Protein AF-A0AAN0KGI7-F1 (afdb_monomer_lite)

Organism: NCBI:txid3073862

Structure (mmCIF, N/CA/C/O backbone):
data_AF-A0AAN0KGI7-F1
#
_entry.id   AF-A0AAN0KGI7-F1
#
loop_
_atom_site.group_PDB
_atom_site.id
_atom_site.type_symbol
_atom_site.label_atom_id
_atom_site.label_alt_id
_atom_site.label_comp_id
_atom_site.label_asym_id
_atom_site.label_entity_id
_atom_site.label_seq_id
_atom_site.pdbx_PDB_ins_code
_atom_site.Cartn_x
_atom_site.Cartn_y
_atom_site.Cartn_z
_atom_site.occupancy
_atom_site.B_iso_or_equiv
_atom_site.auth_seq_id
_atom_site.auth_comp_id
_atom_site.auth_asym_id
_atom_site.auth_atom_id
_atom_site.pdbx_PDB_mode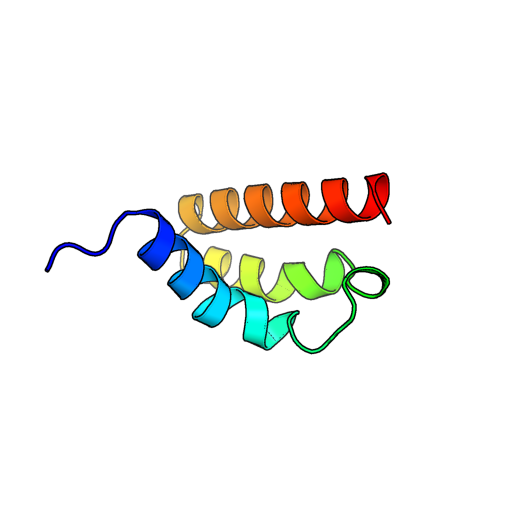l_num
ATOM 1 N N . MET A 1 1 ? -3.009 -26.597 9.357 1.00 47.47 1 MET A N 1
ATOM 2 C CA . MET A 1 1 ? -2.478 -25.996 8.116 1.00 47.47 1 MET A CA 1
ATOM 3 C C . MET A 1 1 ? -2.138 -24.540 8.415 1.00 47.47 1 MET A C 1
ATOM 5 O O . MET A 1 1 ? -3.012 -23.687 8.375 1.00 47.47 1 MET A O 1
ATOM 9 N N . VAL A 1 2 ? -0.913 -24.284 8.879 1.00 49.78 2 VAL A N 1
ATOM 10 C CA . VAL A 1 2 ? -0.459 -22.943 9.277 1.00 49.78 2 VAL A CA 1
ATOM 11 C C . VAL A 1 2 ? 0.307 -22.376 8.087 1.00 49.78 2 VAL A C 1
ATOM 13 O O . VAL A 1 2 ? 1.478 -22.690 7.907 1.00 49.78 2 VAL A O 1
ATOM 16 N N . GLY A 1 3 ? -0.388 -21.628 7.226 1.00 53.69 3 GLY A N 1
ATOM 17 C CA . GLY A 1 3 ? 0.230 -20.917 6.107 1.00 53.69 3 GLY A CA 1
ATOM 18 C C . GLY A 1 3 ? 1.265 -19.932 6.645 1.00 53.69 3 GLY A C 1
ATOM 19 O O . GLY A 1 3 ? 0.963 -19.074 7.480 1.00 53.69 3 GLY A O 1
ATOM 20 N N . THR A 1 4 ? 2.505 -20.128 6.222 1.00 61.28 4 THR A N 1
ATOM 21 C CA . THR A 1 4 ? 3.705 -19.372 6.577 1.00 61.28 4 THR A CA 1
ATOM 22 C C . THR A 1 4 ? 3.499 -17.870 6.351 1.00 61.28 4 THR A C 1
ATOM 24 O O . THR A 1 4 ? 2.785 -17.451 5.444 1.00 61.28 4 THR A O 1
ATOM 27 N N . ALA A 1 5 ? 4.121 -17.030 7.186 1.00 61.16 5 ALA A N 1
ATOM 28 C CA . ALA A 1 5 ? 3.913 -15.575 7.240 1.00 61.16 5 ALA A CA 1
ATOM 29 C C . ALA A 1 5 ? 3.941 -14.853 5.872 1.00 61.16 5 ALA A C 1
ATOM 31 O O . ALA A 1 5 ? 3.239 -13.858 5.685 1.00 61.16 5 ALA A O 1
ATOM 32 N N . CYS A 1 6 ? 4.697 -15.380 4.907 1.00 67.12 6 CYS A N 1
ATOM 33 C CA . CYS A 1 6 ? 4.771 -14.886 3.533 1.00 67.12 6 CYS A CA 1
ATOM 34 C C . CYS A 1 6 ? 3.419 -14.910 2.802 1.00 67.12 6 CYS A C 1
ATOM 36 O O . CYS A 1 6 ? 3.108 -13.986 2.055 1.00 67.12 6 CYS A O 1
ATOM 38 N N . GLU A 1 7 ? 2.586 -15.918 3.051 1.00 71.50 7 GLU A N 1
ATOM 39 C CA . GLU A 1 7 ? 1.311 -16.110 2.355 1.00 71.50 7 GLU A CA 1
ATOM 40 C C . GLU A 1 7 ? 0.283 -15.052 2.776 1.00 71.50 7 GLU A C 1
ATOM 42 O O . GLU A 1 7 ? -0.427 -14.485 1.949 1.00 71.50 7 GLU A O 1
ATOM 47 N N . ARG A 1 8 ? 0.287 -14.678 4.062 1.00 70.25 8 ARG A N 1
ATOM 48 C CA . ARG A 1 8 ? -0.503 -13.551 4.583 1.00 70.25 8 ARG A CA 1
ATOM 49 C C . ARG A 1 8 ? -0.065 -12.211 4.000 1.00 70.25 8 ARG A C 1
ATOM 51 O O . ARG A 1 8 ? -0.911 -11.365 3.717 1.00 70.25 8 ARG A O 1
ATOM 58 N N . ILE A 1 9 ? 1.242 -12.015 3.833 1.00 68.25 9 ILE A N 1
ATOM 59 C CA . ILE A 1 9 ? 1.797 -10.786 3.253 1.00 68.25 9 ILE A CA 1
ATOM 60 C C . ILE A 1 9 ? 1.376 -10.667 1.787 1.00 68.25 9 ILE A C 1
ATOM 62 O O . ILE A 1 9 ? 0.878 -9.616 1.380 1.00 68.25 9 ILE A O 1
ATOM 66 N N . LEU A 1 10 ? 1.512 -11.753 1.023 1.00 75.75 10 LEU A N 1
ATOM 67 C CA . LEU A 1 10 ? 1.108 -11.799 -0.378 1.00 75.75 10 LEU A CA 1
ATOM 68 C C . LEU A 1 10 ? -0.396 -11.560 -0.533 1.00 75.75 10 LEU A C 1
ATOM 70 O O . LEU A 1 10 ? -0.804 -10.765 -1.374 1.00 75.75 10 LEU A O 1
ATOM 74 N N . LYS A 1 11 ? -1.221 -12.175 0.317 1.00 78.31 11 LYS A N 1
ATOM 75 C CA . LYS A 1 11 ? -2.675 -12.004 0.265 1.00 78.31 11 LYS A CA 1
ATOM 76 C C . LYS A 1 11 ? -3.095 -10.547 0.492 1.00 78.31 11 LYS A C 1
ATOM 78 O O . LYS A 1 11 ? -3.882 -10.015 -0.280 1.00 78.31 11 LYS A O 1
ATOM 83 N N . GLY A 1 12 ? -2.477 -9.858 1.456 1.00 68.31 12 GLY A N 1
ATOM 84 C CA . GLY A 1 12 ? -2.714 -8.427 1.679 1.00 68.31 12 GLY A CA 1
ATOM 85 C C . GLY A 1 12 ? -2.264 -7.535 0.513 1.00 68.31 12 GLY A C 1
ATOM 86 O O . GLY A 1 12 ? -2.912 -6.532 0.222 1.00 68.31 12 GLY A O 1
ATOM 87 N N . LEU A 1 13 ? -1.184 -7.901 -0.186 1.00 68.25 13 LEU A N 1
ATOM 88 C CA . LEU A 1 13 ? -0.756 -7.226 -1.419 1.00 68.25 13 LEU A CA 1
ATOM 89 C C . LEU A 1 13 ? -1.769 -7.439 -2.554 1.00 68.25 13 LEU A C 1
ATOM 91 O O . LEU A 1 13 ? -2.154 -6.479 -3.220 1.00 68.25 13 LEU A O 1
ATOM 95 N N . VAL A 1 14 ? -2.241 -8.669 -2.746 1.00 74.19 14 VAL A N 1
ATOM 96 C CA . VAL A 1 14 ? -3.219 -9.002 -3.790 1.00 74.19 14 VAL A CA 1
ATOM 97 C C . VAL A 1 14 ? -4.577 -8.343 -3.522 1.00 74.19 14 VAL A C 1
ATOM 99 O O . VAL A 1 14 ? -5.194 -7.836 -4.453 1.00 74.19 14 VAL A O 1
ATOM 102 N N . GLU A 1 15 ? -5.031 -8.294 -2.268 1.00 75.88 15 GLU A N 1
ATOM 103 C CA . GLU A 1 15 ? -6.330 -7.711 -1.904 1.00 75.88 15 GLU A CA 1
ATOM 104 C C . GLU A 1 15 ? -6.332 -6.177 -1.880 1.00 75.88 15 GLU A C 1
ATOM 106 O O . GLU A 1 15 ? -7.345 -5.566 -2.214 1.00 75.88 15 GLU A O 1
ATOM 111 N N . HIS A 1 16 ? -5.228 -5.530 -1.490 1.00 66.44 16 HIS A N 1
ATOM 112 C CA . HIS A 1 16 ? -5.232 -4.081 -1.234 1.00 66.44 16 HIS A CA 1
ATOM 113 C C . HIS A 1 16 ? -4.361 -3.257 -2.176 1.00 66.44 16 HIS A C 1
ATOM 115 O O . HIS A 1 16 ? -4.593 -2.059 -2.316 1.00 66.44 16 HIS A O 1
ATOM 121 N N . ILE A 1 17 ? -3.353 -3.861 -2.804 1.00 67.19 17 ILE A N 1
ATOM 122 C CA . ILE A 1 17 ? -2.374 -3.143 -3.624 1.00 67.19 17 ILE A CA 1
ATOM 123 C C . ILE A 1 17 ? -2.614 -3.456 -5.106 1.00 67.19 17 ILE A C 1
ATOM 125 O O . ILE A 1 17 ? -2.847 -2.546 -5.902 1.00 67.19 17 ILE A O 1
ATOM 129 N N . PHE A 1 18 ? -2.674 -4.732 -5.489 1.00 68.38 18 PHE A N 1
ATOM 130 C CA . PHE A 1 18 ? -2.874 -5.142 -6.885 1.00 68.38 18 PHE A CA 1
ATOM 131 C C . PHE A 1 18 ? -4.163 -4.637 -7.564 1.00 68.38 18 PHE A C 1
ATOM 133 O O . PHE A 1 18 ? -4.094 -4.374 -8.764 1.00 68.38 18 PHE A O 1
ATOM 140 N N . PRO A 1 19 ? -5.305 -4.398 -6.889 1.00 70.12 19 PRO A N 1
ATOM 141 C CA . PRO A 1 19 ? -6.483 -3.853 -7.568 1.00 70.12 19 PRO A CA 1
ATOM 142 C C . PRO A 1 19 ? -6.266 -2.414 -8.056 1.00 70.12 19 PRO A C 1
ATOM 144 O O . PRO A 1 19 ? -6.867 -2.000 -9.045 1.00 70.12 19 PRO A O 1
ATOM 147 N N . TYR A 1 20 ? -5.391 -1.667 -7.374 1.00 63.97 20 TYR A N 1
ATOM 148 C CA . TYR A 1 20 ? -5.111 -0.259 -7.651 1.00 63.97 20 TYR A CA 1
ATOM 149 C C . TYR A 1 20 ? -3.893 -0.067 -8.553 1.00 63.97 20 TYR A C 1
ATOM 151 O O . TYR A 1 20 ? -3.904 0.820 -9.404 1.00 63.97 20 TYR A O 1
ATOM 159 N N . ILE A 1 21 ? -2.858 -0.900 -8.393 1.00 63.59 21 ILE A N 1
ATOM 160 C CA . ILE A 1 21 ? -1.602 -0.757 -9.143 1.00 63.59 21 ILE A CA 1
ATOM 161 C C . ILE A 1 21 ? -1.253 -1.931 -10.059 1.00 63.59 21 ILE A C 1
ATOM 163 O O . ILE A 1 21 ? -0.439 -1.768 -10.956 1.00 63.59 21 ILE A O 1
ATOM 167 N N . GLY A 1 22 ? -1.890 -3.093 -9.909 1.00 61.56 22 GLY A N 1
ATOM 168 C CA . GLY A 1 22 ? -1.562 -4.303 -10.676 1.00 61.56 22 GLY A CA 1
ATOM 169 C C . GLY A 1 22 ? -1.955 -4.251 -12.156 1.00 61.56 22 GLY A C 1
ATOM 170 O O . GLY A 1 22 ? -1.526 -5.101 -12.927 1.00 61.56 22 GLY A O 1
ATOM 171 N N . LYS A 1 23 ? -2.753 -3.255 -12.568 1.00 65.69 23 LYS A N 1
ATOM 172 C CA . LYS A 1 23 ? -3.135 -3.026 -13.974 1.00 65.69 23 LYS A CA 1
ATOM 173 C C . LYS A 1 23 ? -2.248 -2.010 -14.701 1.00 65.69 23 LYS A C 1
ATOM 175 O O . LYS A 1 23 ? -2.454 -1.791 -15.891 1.00 65.69 23 LYS A O 1
ATOM 180 N N . ARG A 1 24 ? -1.317 -1.3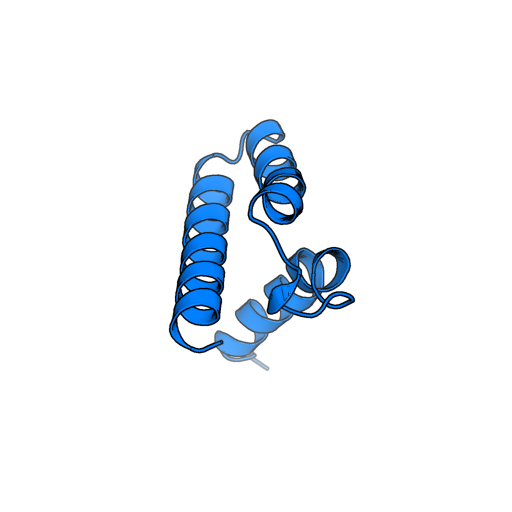50 -14.005 1.00 65.25 24 ARG A N 1
ATOM 181 C CA . ARG A 1 24 ? -0.430 -0.336 -14.589 1.00 65.25 24 ARG A CA 1
ATOM 182 C C . ARG A 1 24 ? 1.028 -0.760 -14.429 1.00 65.25 24 ARG A C 1
ATOM 184 O O . ARG A 1 24 ? 1.376 -1.301 -13.381 1.00 65.25 24 ARG A O 1
ATOM 191 N N . PRO A 1 25 ? 1.882 -0.521 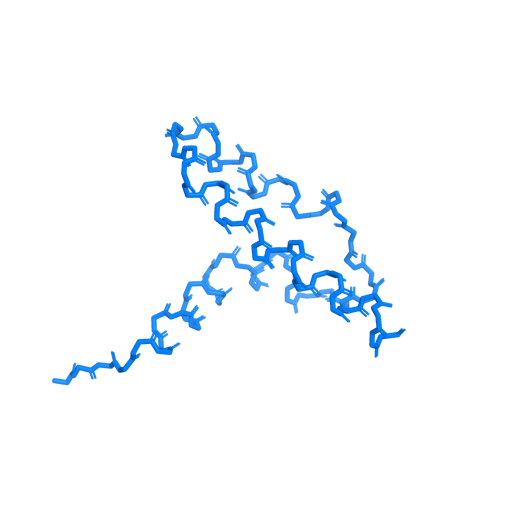-15.438 1.00 65.75 25 PRO A N 1
ATOM 192 C CA . PRO A 1 25 ? 3.304 -0.772 -15.288 1.00 65.75 25 PRO A CA 1
ATOM 193 C C . PRO A 1 25 ? 3.855 0.093 -14.154 1.00 65.75 25 PRO A C 1
ATOM 195 O O . PRO A 1 25 ? 3.454 1.245 -13.990 1.00 65.75 25 PRO A O 1
ATOM 198 N N . ILE A 1 26 ? 4.780 -0.465 -13.371 1.00 65.44 26 ILE A N 1
ATOM 199 C CA . ILE A 1 26 ? 5.359 0.217 -12.205 1.00 65.44 26 ILE A CA 1
ATOM 200 C C . ILE A 1 26 ? 6.019 1.553 -12.576 1.00 65.44 26 ILE A C 1
ATOM 202 O O . ILE A 1 26 ? 5.980 2.489 -11.786 1.00 65.44 26 ILE A O 1
ATOM 206 N N . ALA A 1 27 ? 6.519 1.666 -13.811 1.00 66.00 27 ALA A N 1
ATOM 207 C CA . ALA A 1 27 ? 7.074 2.888 -14.388 1.00 66.00 27 ALA A CA 1
ATOM 208 C C . ALA A 1 27 ? 6.049 4.033 -14.542 1.00 66.00 27 ALA A C 1
ATOM 210 O O . ALA A 1 27 ? 6.422 5.201 -14.524 1.00 66.00 27 ALA A O 1
ATOM 211 N N . ASP A 1 28 ? 4.756 3.715 -14.665 1.00 68.56 28 ASP A N 1
ATOM 212 C CA . ASP A 1 28 ? 3.666 4.697 -14.778 1.00 68.56 28 ASP A CA 1
ATOM 213 C C . ASP A 1 28 ? 2.996 4.999 -13.430 1.00 68.56 28 ASP A C 1
ATOM 215 O O . ASP A 1 28 ? 2.179 5.923 -13.306 1.00 68.56 28 ASP A O 1
ATOM 219 N N . LEU A 1 29 ? 3.317 4.210 -12.399 1.00 68.62 29 LEU A N 1
ATOM 220 C CA . LEU A 1 29 ? 2.817 4.450 -11.057 1.00 68.62 29 LEU A CA 1
ATOM 221 C C . LEU A 1 29 ? 3.475 5.701 -10.505 1.00 68.62 29 LEU A C 1
ATOM 223 O O . LEU A 1 29 ? 4.693 5.835 -10.452 1.00 68.62 29 LEU A O 1
ATOM 227 N N . ARG A 1 30 ? 2.648 6.634 -10.047 1.00 66.38 30 ARG A N 1
ATOM 228 C CA . ARG A 1 30 ? 3.121 7.825 -9.353 1.00 66.38 30 ARG A CA 1
ATOM 229 C C . ARG A 1 30 ? 2.622 7.798 -7.924 1.00 66.38 30 ARG A C 1
ATOM 231 O O . ARG A 1 30 ? 1.568 7.248 -7.616 1.00 66.38 30 ARG A O 1
ATOM 238 N N . THR A 1 31 ? 3.347 8.471 -7.037 1.00 67.19 31 THR A N 1
ATOM 239 C CA . THR A 1 31 ? 2.990 8.610 -5.615 1.00 67.19 31 THR A CA 1
ATOM 240 C C . THR A 1 31 ? 1.542 9.084 -5.423 1.00 67.19 31 THR A C 1
ATOM 242 O O . THR A 1 31 ? 0.873 8.695 -4.469 1.00 67.19 31 THR A O 1
ATOM 245 N N . LYS A 1 32 ? 1.023 9.878 -6.372 1.00 70.38 32 LYS A N 1
ATOM 246 C CA . LYS A 1 32 ? -0.370 10.346 -6.410 1.00 70.38 32 LYS A CA 1
ATOM 247 C C . LYS A 1 32 ? -1.417 9.245 -6.597 1.00 70.38 32 LYS A C 1
ATOM 249 O O . LYS A 1 32 ? -2.526 9.426 -6.118 1.00 70.38 32 LYS A O 1
ATOM 254 N N . ASP A 1 33 ? -1.090 8.133 -7.250 1.00 72.69 33 ASP A N 1
ATOM 255 C CA . ASP A 1 33 ? -1.999 6.995 -7.448 1.00 72.69 33 ASP A CA 1
ATOM 256 C C . ASP A 1 33 ? -2.043 6.094 -6.199 1.00 72.69 33 ASP A C 1
ATOM 258 O O . ASP A 1 33 ? -3.013 5.379 -5.962 1.00 72.69 33 ASP A O 1
ATOM 262 N N . LEU A 1 34 ? -1.016 6.186 -5.352 1.00 70.56 34 LEU A N 1
ATOM 263 C CA . LEU A 1 34 ? -0.863 5.417 -4.114 1.00 70.56 34 LEU A CA 1
ATOM 264 C C . LEU A 1 34 ? -1.345 6.171 -2.860 1.00 70.56 34 LEU A C 1
ATOM 266 O O . LEU A 1 34 ? -1.590 5.574 -1.813 1.00 70.56 34 LEU A O 1
ATOM 270 N N . LEU A 1 35 ? -1.519 7.487 -2.964 1.00 75.56 35 LEU A N 1
ATOM 271 C CA . LEU A 1 35 ? -2.079 8.351 -1.922 1.00 75.56 35 LEU A CA 1
ATOM 272 C C . LEU A 1 35 ? -3.557 8.062 -1.574 1.00 75.56 35 LEU A C 1
ATOM 274 O O . LEU A 1 35 ? -3.877 8.081 -0.384 1.00 75.56 35 LEU A O 1
ATOM 278 N N . PRO A 1 36 ? -4.469 7.797 -2.535 1.00 81.75 36 PRO A N 1
ATOM 279 C CA . PRO A 1 36 ? -5.876 7.512 -2.256 1.00 81.75 36 PRO A CA 1
ATOM 280 C C . PRO A 1 36 ? -6.113 6.331 -1.297 1.00 81.75 36 PRO A C 1
ATOM 282 O O . PRO A 1 36 ? -6.846 6.529 -0.325 1.00 81.75 36 PRO A O 1
ATOM 285 N N . PRO A 1 37 ? -5.491 5.143 -1.475 1.00 76.50 37 PRO A N 1
ATOM 286 C CA . PRO A 1 37 ? -5.680 4.033 -0.540 1.00 76.50 37 PRO A CA 1
ATOM 287 C C . PRO A 1 37 ? -5.082 4.320 0.845 1.00 76.50 37 PRO A C 1
ATOM 289 O O . PRO A 1 37 ? -5.695 3.972 1.851 1.00 76.50 37 PRO A O 1
ATOM 292 N N . ILE A 1 38 ? -3.946 5.024 0.934 1.00 79.00 38 ILE A N 1
ATOM 293 C CA . ILE A 1 38 ? -3.360 5.427 2.227 1.00 79.00 38 ILE A CA 1
ATOM 294 C C . ILE A 1 38 ? -4.309 6.378 2.969 1.00 79.00 38 ILE A C 1
ATOM 296 O O . ILE A 1 38 ? -4.631 6.143 4.134 1.00 79.00 38 ILE A O 1
ATOM 300 N N . LYS A 1 39 ? -4.835 7.397 2.276 1.00 81.25 39 LYS A N 1
ATOM 301 C CA . LYS A 1 39 ? -5.793 8.353 2.851 1.00 81.25 39 LYS A CA 1
ATOM 302 C C . LYS A 1 39 ? -7.098 7.691 3.289 1.00 81.25 39 LYS A C 1
ATOM 304 O O . LYS A 1 39 ? -7.699 8.135 4.265 1.00 81.25 39 LYS A O 1
ATOM 309 N N . ALA A 1 40 ? -7.548 6.644 2.597 1.00 83.50 40 ALA A N 1
ATOM 310 C CA . ALA A 1 40 ? -8.716 5.873 3.016 1.00 83.50 40 ALA A CA 1
ATOM 311 C C . ALA A 1 40 ? -8.482 5.184 4.374 1.00 83.50 40 ALA A C 1
ATOM 313 O O . ALA A 1 40 ? -9.360 5.203 5.237 1.00 83.50 40 ALA A O 1
ATOM 314 N N . VAL A 1 41 ? -7.277 4.648 4.603 1.00 81.81 41 VAL A N 1
ATOM 315 C CA . VAL A 1 41 ? -6.896 4.038 5.887 1.00 81.81 41 VAL A CA 1
ATOM 316 C C . VAL A 1 41 ? -6.746 5.093 6.988 1.00 81.81 41 VAL A C 1
ATOM 318 O O . VAL A 1 41 ? -7.264 4.876 8.088 1.00 81.81 41 VAL A O 1
ATOM 321 N N . GLU A 1 42 ? -6.128 6.246 6.693 1.00 82.31 42 GLU A N 1
ATOM 322 C CA . GLU A 1 42 ? -6.014 7.383 7.628 1.00 82.31 42 GLU A CA 1
ATOM 323 C C . GLU A 1 42 ? -7.389 7.876 8.090 1.00 82.31 42 GLU A C 1
ATOM 325 O O . GLU A 1 42 ? -7.619 8.037 9.288 1.00 82.31 42 GLU A O 1
ATOM 330 N N . ARG A 1 43 ? -8.338 8.035 7.157 1.00 85.12 43 ARG A N 1
ATOM 331 C CA . ARG A 1 43 ? -9.718 8.448 7.467 1.00 85.12 43 ARG A CA 1
ATOM 332 C C . ARG A 1 43 ? -10.473 7.444 8.335 1.00 85.12 43 ARG A C 1
ATOM 334 O O . ARG A 1 43 ? -11.413 7.837 9.012 1.00 85.12 43 ARG A O 1
ATOM 341 N N . SER A 1 44 ? -10.063 6.174 8.350 1.00 83.94 44 SER A N 1
ATOM 342 C CA . SER A 1 44 ? -10.655 5.161 9.235 1.00 83.94 44 SER A CA 1
ATOM 343 C C . SER A 1 44 ? -10.136 5.221 10.681 1.00 83.94 44 SER A C 1
ATOM 345 O O . SER A 1 44 ? -10.502 4.374 11.491 1.00 83.94 44 SER A O 1
ATOM 347 N N . GLY A 1 45 ? -9.254 6.177 11.005 1.00 85.00 45 GLY A N 1
ATOM 348 C CA . GLY A 1 45 ? -8.651 6.338 12.334 1.00 85.00 45 GLY A CA 1
ATOM 349 C C . GLY A 1 45 ? -7.464 5.407 12.604 1.00 85.00 45 GLY A C 1
ATOM 350 O O . GLY A 1 45 ? -6.863 5.451 13.673 1.00 85.00 45 GLY A O 1
ATOM 351 N N . ARG A 1 46 ? -7.076 4.571 11.633 1.00 86.06 46 ARG A N 1
ATOM 352 C CA . ARG A 1 46 ? -5.995 3.581 11.768 1.00 86.06 46 ARG A CA 1
ATOM 353 C C . ARG A 1 46 ? -4.645 4.157 11.332 1.00 86.06 46 ARG A C 1
ATOM 355 O O . ARG A 1 46 ? -4.046 3.700 10.357 1.00 86.06 46 ARG A O 1
ATOM 362 N N . LEU A 1 47 ? -4.165 5.163 12.062 1.00 85.88 47 LEU A N 1
ATOM 3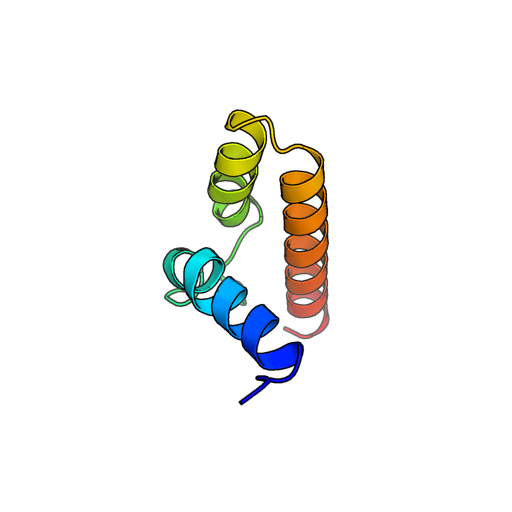63 C CA . LEU A 1 47 ? -2.963 5.938 11.715 1.00 85.88 47 LEU A CA 1
ATOM 364 C C . LEU A 1 47 ? -1.678 5.094 11.660 1.00 85.88 47 LEU A C 1
ATOM 366 O O . LEU A 1 47 ? -0.864 5.265 10.750 1.00 85.88 47 LEU A O 1
ATOM 370 N N . GLU A 1 48 ? -1.503 4.130 12.568 1.00 87.12 48 GLU A N 1
ATOM 371 C CA . GLU A 1 48 ? -0.363 3.199 12.521 1.00 87.12 48 GLU A CA 1
ATOM 372 C C . GLU A 1 48 ? -0.368 2.333 11.258 1.00 87.12 48 GLU A C 1
ATOM 374 O O . GLU A 1 48 ? 0.670 2.136 10.620 1.00 87.12 48 GLU A O 1
ATOM 379 N N . VAL A 1 49 ? -1.544 1.835 10.865 1.00 82.94 49 VAL A N 1
ATOM 380 C CA . VAL A 1 49 ? -1.695 1.004 9.665 1.00 82.94 49 VAL A CA 1
ATOM 381 C C . VAL A 1 49 ? -1.398 1.836 8.425 1.00 82.94 49 VAL A C 1
ATOM 383 O O . VAL A 1 49 ? -0.629 1.394 7.574 1.00 82.94 49 VAL A O 1
ATOM 386 N N . ALA A 1 50 ? -1.930 3.059 8.353 1.00 83.62 50 ALA A N 1
ATOM 387 C CA . ALA A 1 50 ? -1.642 3.992 7.270 1.00 83.62 50 ALA A CA 1
ATOM 388 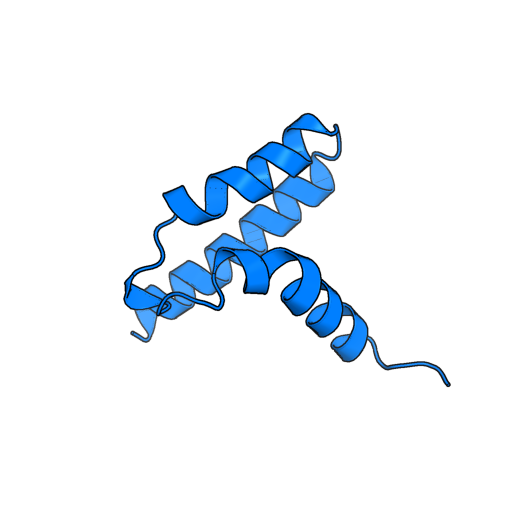C C . ALA A 1 50 ? -0.144 4.308 7.157 1.00 83.62 50 ALA A C 1
ATOM 390 O O . ALA A 1 50 ? 0.412 4.285 6.060 1.00 83.62 50 ALA A O 1
ATOM 391 N N . THR A 1 51 ? 0.527 4.532 8.289 1.00 86.00 51 THR A N 1
ATOM 392 C CA . THR A 1 51 ? 1.965 4.826 8.335 1.00 86.00 51 THR A CA 1
ATOM 393 C C . THR A 1 51 ? 2.792 3.656 7.807 1.00 86.00 51 THR A C 1
ATOM 395 O O . THR A 1 51 ? 3.655 3.843 6.947 1.00 86.00 51 THR A O 1
ATOM 398 N N . ARG A 1 52 ? 2.490 2.426 8.245 1.00 85.50 52 ARG A N 1
ATOM 399 C CA . ARG A 1 52 ? 3.149 1.210 7.737 1.00 85.50 52 ARG A CA 1
ATOM 400 C C . ARG A 1 52 ? 2.872 0.986 6.251 1.00 85.50 52 ARG A C 1
ATOM 402 O O . ARG A 1 52 ? 3.775 0.580 5.520 1.00 85.50 52 ARG A O 1
ATOM 409 N N . LEU A 1 53 ? 1.646 1.258 5.797 1.00 82.31 53 LEU A N 1
ATOM 410 C CA . LEU A 1 53 ? 1.280 1.163 4.384 1.00 82.31 53 LEU A CA 1
ATOM 411 C C . LEU A 1 53 ? 2.111 2.148 3.553 1.00 82.31 53 LEU A C 1
ATOM 413 O O . LEU A 1 53 ? 2.736 1.749 2.574 1.00 82.31 53 LEU A O 1
ATOM 417 N N . LYS A 1 54 ? 2.191 3.407 4.000 1.00 83.31 54 LYS A N 1
ATOM 418 C CA . LYS A 1 54 ? 2.974 4.468 3.362 1.00 83.31 54 LYS A CA 1
ATOM 419 C C . LYS A 1 54 ? 4.451 4.098 3.263 1.00 83.31 54 LYS A C 1
ATOM 421 O O . LYS A 1 54 ? 5.020 4.219 2.188 1.00 83.31 54 LYS A O 1
ATOM 426 N N . GLN A 1 55 ? 5.057 3.591 4.338 1.00 86.00 55 GLN A N 1
ATOM 427 C CA . GLN A 1 55 ? 6.460 3.165 4.320 1.00 86.00 55 GLN A CA 1
ATOM 428 C C . GLN A 1 55 ? 6.728 2.059 3.294 1.00 86.00 55 GLN A C 1
ATOM 430 O O . GLN A 1 55 ? 7.682 2.160 2.527 1.00 86.00 55 GLN A O 1
ATOM 435 N N . ARG A 1 56 ? 5.878 1.024 3.242 1.00 81.56 56 ARG A N 1
ATOM 436 C CA . ARG A 1 56 ? 6.030 -0.080 2.277 1.00 81.56 56 ARG A CA 1
ATOM 437 C C . ARG A 1 56 ? 5.897 0.402 0.842 1.00 81.56 56 ARG A C 1
ATOM 439 O O . ARG A 1 56 ? 6.719 0.065 0.001 1.00 81.56 56 ARG A O 1
ATOM 446 N N . VAL A 1 57 ? 4.876 1.212 0.588 1.00 78.75 57 VAL A N 1
ATOM 447 C CA . VAL A 1 57 ? 4.627 1.813 -0.720 1.00 78.75 57 VAL A CA 1
ATOM 448 C C . VAL A 1 57 ? 5.819 2.661 -1.160 1.00 78.75 57 VAL A C 1
ATOM 450 O O . VAL A 1 57 ? 6.306 2.490 -2.272 1.00 78.75 57 VAL A O 1
ATOM 453 N N . THR A 1 58 ? 6.335 3.526 -0.284 1.00 83.25 58 THR A N 1
ATOM 454 C CA . THR A 1 58 ? 7.520 4.338 -0.575 1.00 83.25 58 THR A CA 1
ATOM 455 C C . THR A 1 58 ? 8.738 3.468 -0.864 1.00 83.25 58 THR A C 1
ATOM 457 O O . THR A 1 58 ? 9.427 3.727 -1.840 1.00 83.25 58 THR A O 1
ATOM 460 N N . ALA A 1 59 ? 8.992 2.418 -0.077 1.00 83.44 59 ALA A N 1
ATOM 461 C CA . ALA A 1 59 ? 10.124 1.521 -0.306 1.00 83.44 59 ALA A CA 1
ATOM 462 C C . ALA A 1 59 ? 10.049 0.823 -1.676 1.00 83.44 59 ALA A C 1
ATOM 464 O O . ALA A 1 59 ? 11.046 0.781 -2.394 1.00 83.44 59 ALA A O 1
ATOM 465 N N . ILE A 1 60 ? 8.864 0.339 -2.064 1.00 78.38 60 ILE A N 1
ATOM 466 C CA . ILE A 1 60 ? 8.629 -0.289 -3.374 1.00 78.38 60 ILE A CA 1
ATOM 467 C C . ILE A 1 60 ? 8.854 0.722 -4.506 1.00 78.38 60 ILE A C 1
ATOM 469 O O . ILE A 1 60 ? 9.543 0.410 -5.473 1.00 78.38 60 ILE A O 1
ATOM 473 N N . MET A 1 61 ? 8.322 1.940 -4.372 1.00 77.75 61 MET A N 1
ATOM 474 C CA . MET A 1 61 ? 8.484 2.998 -5.374 1.00 77.75 61 MET A CA 1
ATOM 475 C C . MET A 1 61 ? 9.940 3.446 -5.515 1.00 77.75 61 MET A C 1
ATOM 477 O O . MET A 1 61 ? 10.430 3.579 -6.630 1.00 77.75 61 MET A O 1
ATOM 481 N N . THR A 1 62 ? 10.652 3.643 -4.404 1.00 82.12 62 THR A N 1
ATOM 482 C CA . THR A 1 62 ? 12.077 3.996 -4.416 1.00 82.12 62 THR A CA 1
ATOM 483 C C . THR A 1 62 ? 12.904 2.908 -5.088 1.00 82.12 62 THR A C 1
ATOM 485 O O . THR A 1 62 ? 13.755 3.218 -5.917 1.00 82.12 62 THR A O 1
ATOM 488 N N . TYR A 1 63 ? 12.636 1.637 -4.778 1.00 79.38 63 TYR A N 1
ATOM 489 C CA . TYR A 1 63 ? 13.313 0.519 -5.428 1.00 79.38 63 TYR A CA 1
ATOM 490 C C . TYR A 1 63 ? 13.036 0.490 -6.936 1.00 79.38 63 TYR A C 1
ATOM 492 O O . TYR A 1 63 ? 13.968 0.337 -7.720 1.00 79.38 63 TYR A O 1
ATOM 500 N N . ALA A 1 64 ? 11.781 0.696 -7.343 1.00 73.75 64 ALA A N 1
ATOM 501 C CA . ALA A 1 64 ? 11.391 0.728 -8.749 1.00 73.75 64 ALA A CA 1
ATOM 502 C C . ALA A 1 64 ? 12.030 1.886 -9.526 1.00 73.75 64 ALA A C 1
ATOM 504 O O . ALA A 1 64 ? 12.420 1.692 -10.665 1.00 73.75 64 ALA A O 1
ATOM 505 N N . VAL A 1 65 ? 12.176 3.066 -8.915 1.00 76.38 65 VAL A N 1
ATOM 506 C CA . VAL A 1 65 ? 12.865 4.216 -9.528 1.00 76.38 65 VAL A CA 1
ATOM 507 C C . VAL A 1 65 ? 14.379 3.995 -9.616 1.00 76.38 65 VAL A C 1
ATOM 509 O O . VAL A 1 65 ? 15.013 4.499 -10.532 1.00 76.38 65 VAL A O 1
ATOM 512 N N . GLN A 1 66 ? 14.975 3.267 -8.667 1.00 76.06 66 GLN A N 1
ATOM 513 C CA . GLN A 1 66 ? 16.417 2.987 -8.666 1.00 76.06 66 GLN A CA 1
ATOM 514 C C . GLN A 1 66 ? 16.829 1.842 -9.599 1.00 76.06 66 GLN A C 1
ATOM 516 O O . GLN A 1 66 ? 17.978 1.807 -10.026 1.00 76.06 66 GLN A O 1
ATOM 521 N N . ASN A 1 67 ? 15.932 0.890 -9.868 1.00 72.81 67 ASN A N 1
ATOM 522 C CA . ASN A 1 67 ? 16.218 -0.314 -10.661 1.00 72.81 67 ASN A CA 1
ATOM 523 C C . ASN A 1 67 ? 15.467 -0.347 -12.005 1.00 72.81 67 ASN A C 1
ATOM 525 O O . ASN A 1 67 ? 15.573 -1.344 -12.719 1.00 72.81 67 ASN A O 1
ATOM 529 N N . GLY A 1 68 ? 14.671 0.682 -12.305 1.00 56.81 68 GLY A N 1
ATOM 530 C CA . GLY A 1 68 ? 13.837 0.804 -13.504 1.00 56.81 68 GLY A CA 1
ATOM 531 C C . GLY A 1 68 ? 14.365 1.818 -14.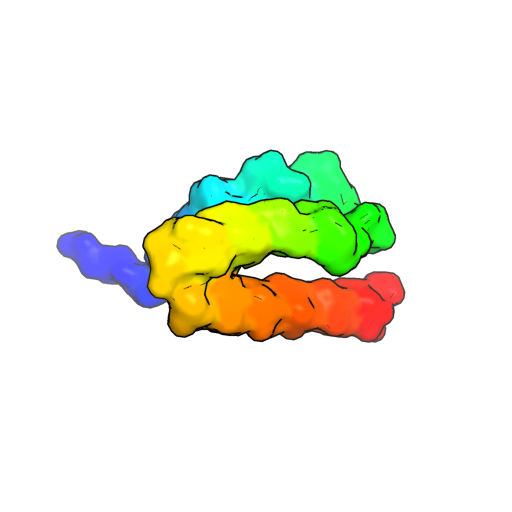501 1.00 56.81 68 GLY A C 1
ATOM 532 O O . GLY A 1 68 ? 15.047 2.774 -14.071 1.00 56.81 68 GLY A O 1
#

Radius of gyration: 12.96 Å; chains: 1; bounding box: 27×36×28 Å

Secondary structure (DSSP, 8-state):
----HHHHHHHHHHHHTHHHHTTS-GGG--HHHHHHHHHHHHHTT-HHHHHHHHHHHHHHHHHHHHH-

InterPro domains:
  IPR010998 Integrase/recombinase, N-terminal [G3DSA:1.10.150.130] (3-67)
  IPR011010 DNA breaking-rejoining enzyme, catalytic core [SSF56349] (11-68)
  IPR050808 Phage Integrase [PTHR30629] (6-67)
  IPR053876 Phage integrase, central domain [PF22022] (7-68)

pLDDT: mean 73.67, std 9.29, range [47.47, 87.12]

Sequence (68 aa):
MVGTACERILKGLVEHIFPYIGKRPIADLRTKDLLPPIKAVERSGRLEVATRLKQRVTAIMTYAVQNG

Foldseek 3Di:
DDPPPVVVVVVCCVVQPCVQPVVDDLVPDDPVSQVVSLVVCVVVVNPVVSVVSSVVVVVVNVVVVVVD